Protein AF-A0A3P3U1I7-F1 (afdb_monomer_lite)

Foldseek 3Di:
DPPPPPPFFDKFQDFDQAFAWKAWPVRDIDTDHGGDTHHADPVHGMTGIHGPTGDPDPPPPPPPPPVPPDDDD

Organism: NCBI:txid2490856

pLDDT: mean 82.68, std 16.25, range [41.22, 96.31]

Radius of gyration: 19.66 Å; chains: 1; bounding box: 48×44×41 Å

Structure (mmCIF, N/CA/C/O backbone):
data_AF-A0A3P3U1I7-F1
#
_entry.id   AF-A0A3P3U1I7-F1
#
loop_
_atom_site.group_PDB
_atom_site.id
_atom_site.type_symbol
_atom_site.label_atom_id
_atom_site.label_alt_id
_atom_site.label_comp_id
_atom_site.label_asym_id
_atom_site.label_entity_id
_atom_site.label_seq_id
_atom_site.pdbx_PDB_ins_code
_atom_site.Cartn_x
_atom_site.Cartn_y
_atom_site.Cartn_z
_atom_site.occupancy
_atom_site.B_iso_or_equiv
_atom_site.auth_seq_id
_atom_site.auth_comp_id
_atom_site.auth_asym_id
_atom_site.auth_atom_id
_atom_site.pdbx_PDB_model_num
ATOM 1 N N . MET A 1 1 ? 13.572 -5.539 26.207 1.00 41.22 1 MET A N 1
ATOM 2 C CA . MET A 1 1 ? 13.716 -5.943 24.796 1.00 41.22 1 MET A CA 1
ATOM 3 C C . MET A 1 1 ? 12.403 -5.595 24.123 1.00 41.22 1 MET A C 1
ATOM 5 O O . MET A 1 1 ? 11.450 -6.345 24.267 1.00 41.22 1 MET A O 1
ATOM 9 N N . SER A 1 2 ? 12.289 -4.391 23.558 1.00 46.94 2 SER A N 1
ATOM 10 C CA . SER A 1 2 ? 11.073 -3.993 22.845 1.00 46.94 2 SER A CA 1
ATOM 11 C C . SER A 1 2 ? 11.129 -4.653 21.480 1.00 46.94 2 SER A C 1
ATOM 13 O O . SER A 1 2 ? 11.795 -4.146 20.579 1.00 46.94 2 SER A O 1
ATOM 15 N N . ASP A 1 3 ? 10.506 -5.821 21.382 1.00 52.00 3 ASP A N 1
ATOM 16 C CA . ASP A 1 3 ? 10.233 -6.503 20.126 1.00 52.00 3 ASP A CA 1
ATOM 17 C C . ASP A 1 3 ? 9.286 -5.589 19.337 1.00 52.00 3 ASP A C 1
ATOM 19 O O . ASP A 1 3 ? 8.065 -5.638 19.469 1.00 52.00 3 ASP A O 1
ATOM 23 N N . LYS A 1 4 ? 9.861 -4.612 18.622 1.00 51.69 4 LYS A N 1
ATOM 24 C CA . LYS A 1 4 ? 9.149 -3.879 17.582 1.00 51.69 4 LYS A CA 1
ATOM 25 C C . LYS A 1 4 ? 8.826 -4.936 16.544 1.00 51.69 4 LYS A C 1
ATOM 27 O O . LYS A 1 4 ? 9.679 -5.243 15.714 1.00 51.69 4 LYS A O 1
ATOM 32 N N . MET A 1 5 ? 7.637 -5.520 16.668 1.00 51.19 5 MET A N 1
ATOM 33 C CA . MET A 1 5 ? 7.011 -6.334 15.641 1.00 51.19 5 MET A CA 1
ATOM 34 C C . MET A 1 5 ? 7.247 -5.589 14.335 1.00 51.19 5 MET A C 1
ATOM 36 O O . MET A 1 5 ? 6.777 -4.465 14.164 1.00 51.19 5 MET A O 1
ATOM 40 N N . LYS A 1 6 ? 8.125 -6.135 13.496 1.00 58.09 6 LYS A N 1
ATOM 41 C CA . LYS A 1 6 ? 8.387 -5.580 12.180 1.00 58.09 6 LYS A CA 1
ATOM 42 C C . LYS A 1 6 ? 7.061 -5.750 11.454 1.00 58.09 6 LYS A C 1
ATOM 44 O O . LYS A 1 6 ? 6.705 -6.885 11.151 1.00 58.09 6 LYS A O 1
ATOM 49 N N . GLU A 1 7 ? 6.286 -4.672 11.345 1.00 71.50 7 GLU A N 1
ATOM 50 C CA . GLU A 1 7 ? 5.002 -4.694 10.648 1.00 71.50 7 GLU A CA 1
ATOM 51 C C . GLU A 1 7 ? 5.272 -5.285 9.264 1.00 71.50 7 GLU A C 1
ATOM 53 O O . GLU A 1 7 ? 6.103 -4.767 8.5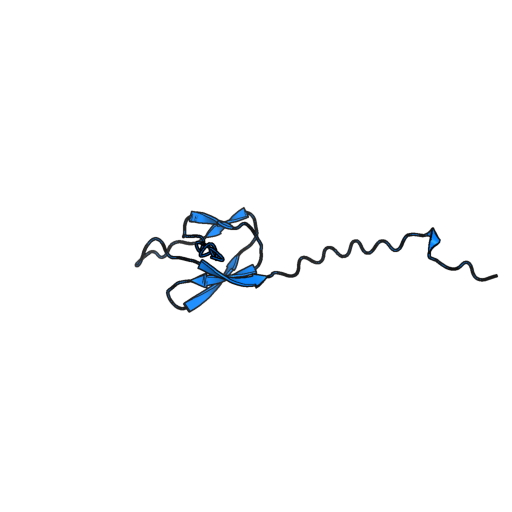13 1.00 71.50 7 GLU A O 1
ATOM 58 N N . MET A 1 8 ? 4.691 -6.458 9.005 1.00 86.31 8 MET A N 1
ATOM 59 C CA . MET A 1 8 ? 4.784 -7.089 7.697 1.00 86.31 8 MET A CA 1
ATOM 60 C C . MET A 1 8 ? 3.917 -6.263 6.762 1.00 86.31 8 MET A C 1
ATOM 62 O O . MET A 1 8 ? 2.749 -6.019 7.064 1.00 86.31 8 MET A O 1
ATOM 66 N N . LEU A 1 9 ? 4.520 -5.790 5.675 1.00 91.81 9 LEU A N 1
ATOM 67 C CA . LEU A 1 9 ? 3.779 -5.070 4.655 1.00 91.81 9 LEU A CA 1
ATOM 68 C C . LEU A 1 9 ? 2.807 -6.040 3.975 1.00 91.81 9 LEU A C 1
ATOM 70 O O . LEU A 1 9 ? 3.177 -7.198 3.756 1.00 91.81 9 LEU A O 1
ATOM 74 N N . PRO A 1 10 ? 1.588 -5.589 3.644 1.00 93.81 10 PRO A N 1
ATOM 75 C CA . PRO A 1 10 ? 0.680 -6.388 2.843 1.00 93.81 10 PRO A CA 1
ATOM 76 C C . PRO A 1 10 ? 1.270 -6.662 1.458 1.00 93.81 10 PRO A C 1
ATOM 78 O O . PRO A 1 10 ? 2.038 -5.856 0.923 1.00 93.81 10 PRO A O 1
ATOM 81 N N . VAL A 1 11 ? 0.887 -7.787 0.861 1.00 94.69 11 VAL A N 1
ATOM 82 C CA . VAL A 1 11 ? 1.341 -8.199 -0.475 1.00 94.69 11 VAL A CA 1
ATOM 83 C C . VAL A 1 11 ? 0.204 -8.217 -1.493 1.00 94.69 11 VAL A C 1
ATOM 85 O O . VAL A 1 11 ? -0.977 -8.259 -1.151 1.00 94.69 11 VAL A O 1
ATOM 88 N N . SER A 1 12 ? 0.549 -8.205 -2.783 1.00 94.31 12 SER A N 1
ATOM 89 C CA . SER A 1 12 ? -0.427 -8.356 -3.871 1.00 94.31 12 SER A CA 1
ATOM 90 C C . SER A 1 12 ? -1.399 -9.523 -3.633 1.00 94.31 12 SER A C 1
ATOM 92 O O . SER A 1 12 ? -0.976 -10.619 -3.263 1.00 94.31 12 SER A O 1
ATOM 94 N N . ARG A 1 13 ? -2.678 -9.313 -3.974 1.00 93.56 13 ARG A N 1
ATOM 95 C CA . ARG A 1 13 ? -3.831 -10.213 -3.757 1.00 93.56 13 ARG A CA 1
ATOM 96 C C . ARG A 1 13 ? -4.328 -10.331 -2.315 1.00 93.56 13 ARG A C 1
ATOM 98 O O . ARG A 1 13 ? -5.284 -11.063 -2.086 1.00 93.56 13 ARG A O 1
ATOM 105 N N . GLU A 1 14 ? -3.721 -9.641 -1.355 1.00 94.56 14 GLU A N 1
ATOM 106 C CA . GLU A 1 14 ? -4.341 -9.468 -0.040 1.00 94.56 14 GLU A CA 1
ATOM 107 C C . GLU A 1 14 ? -5.424 -8.387 -0.086 1.00 94.56 14 GLU A C 1
ATOM 109 O O . GLU A 1 14 ? -5.432 -7.527 -0.971 1.00 94.56 14 GLU A O 1
ATOM 114 N N . GLU A 1 15 ? -6.351 -8.445 0.868 1.00 96.19 15 GLU A N 1
ATOM 115 C CA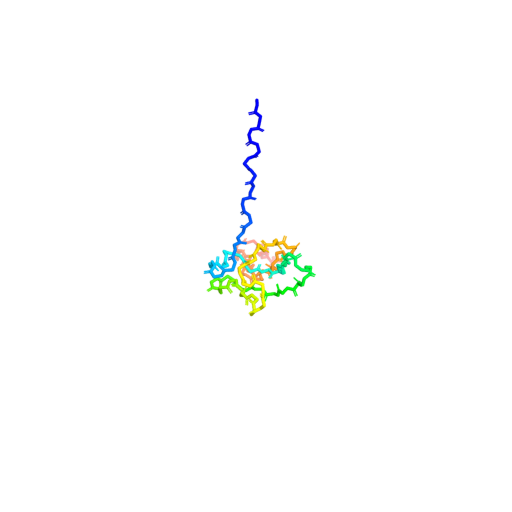 . GLU A 1 15 ? -7.416 -7.457 1.012 1.00 96.19 15 GLU A CA 1
ATOM 116 C C . GLU A 1 15 ? -6.874 -6.190 1.687 1.00 96.19 15 GLU A C 1
ATOM 118 O O . GLU A 1 15 ? -6.178 -6.234 2.702 1.00 96.19 15 GLU A O 1
ATOM 123 N N . VAL A 1 16 ? -7.225 -5.037 1.134 1.00 95.31 16 VAL A N 1
ATOM 124 C CA . VAL A 1 16 ? -6.860 -3.725 1.655 1.00 95.31 16 VAL A CA 1
ATOM 125 C C . VAL A 1 16 ? -7.661 -3.459 2.929 1.00 95.31 16 VAL A C 1
ATOM 127 O O . VAL A 1 16 ? -8.882 -3.296 2.898 1.00 95.31 16 VAL A O 1
ATOM 130 N N . GLU A 1 17 ? -6.977 -3.363 4.068 1.00 92.44 17 GLU A N 1
ATOM 131 C CA . GLU A 1 17 ? -7.634 -3.174 5.370 1.00 92.44 17 GLU A CA 1
ATOM 132 C C . GLU A 1 17 ? -8.142 -1.741 5.593 1.00 92.44 17 GLU A C 1
ATOM 134 O O . GLU A 1 17 ? -9.164 -1.521 6.258 1.00 92.44 17 GLU A O 1
ATOM 139 N N . VAL A 1 18 ? -7.433 -0.752 5.037 1.00 92.75 18 VAL A N 1
ATOM 140 C CA . VAL A 1 18 ? -7.735 0.678 5.180 1.00 92.75 18 VAL A CA 1
ATOM 141 C C . VAL A 1 18 ? -7.608 1.403 3.847 1.00 92.75 18 VAL A C 1
ATOM 143 O O . VAL A 1 18 ? -6.672 1.179 3.087 1.00 92.75 18 VAL A O 1
ATOM 146 N N . SER A 1 19 ? -8.542 2.309 3.564 1.00 94.81 19 SER A N 1
ATOM 147 C CA . SER A 1 19 ? -8.471 3.141 2.363 1.00 94.81 19 SER A CA 1
ATOM 148 C C . SER A 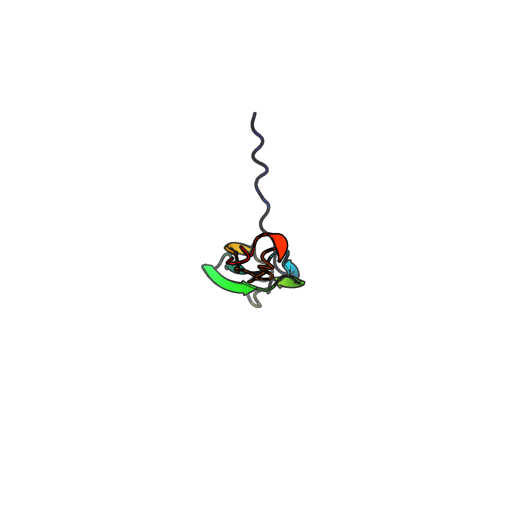1 19 ? -7.310 4.133 2.468 1.00 94.81 19 SER A C 1
ATOM 150 O O . SER A 1 19 ? -7.138 4.778 3.506 1.00 94.81 19 SER A O 1
ATOM 152 N N . GLY A 1 20 ? -6.549 4.316 1.395 1.00 95.06 20 GLY A N 1
ATOM 153 C CA . GLY A 1 20 ? -5.386 5.197 1.404 1.00 95.06 20 GLY A CA 1
ATOM 154 C C . GLY A 1 20 ? -4.566 5.148 0.125 1.00 95.06 20 GLY A C 1
ATOM 155 O O . GLY A 1 20 ? -4.908 4.447 -0.822 1.00 95.06 20 GLY A O 1
ATOM 156 N N . VAL A 1 21 ? -3.484 5.919 0.105 1.00 96.06 21 VAL A N 1
ATOM 157 C CA . VAL A 1 21 ? -2.456 5.856 -0.936 1.00 96.06 21 VAL A CA 1
ATOM 158 C C . VAL A 1 21 ? -1.392 4.871 -0.484 1.00 96.06 21 VAL A C 1
ATOM 160 O O . VAL A 1 21 ? -0.772 5.068 0.563 1.00 96.06 21 VAL A O 1
ATOM 163 N N . TYR A 1 22 ? -1.177 3.832 -1.279 1.00 95.81 22 TYR A N 1
ATOM 164 C CA . TYR A 1 22 ? -0.155 2.822 -1.058 1.00 95.81 22 TYR A CA 1
ATOM 165 C C . TYR A 1 22 ? 0.941 2.934 -2.105 1.00 95.81 22 TYR A C 1
ATOM 167 O O . TYR A 1 22 ? 0.687 3.352 -3.231 1.00 95.81 22 TYR A O 1
ATOM 175 N N . ARG A 1 23 ? 2.157 2.542 -1.734 1.00 96.31 23 ARG A N 1
ATOM 176 C CA . ARG A 1 23 ? 3.322 2.525 -2.612 1.00 96.31 23 ARG A CA 1
ATOM 177 C C . ARG A 1 23 ? 3.880 1.119 -2.741 1.00 96.31 23 ARG A C 1
ATOM 179 O O . ARG A 1 23 ? 4.109 0.477 -1.720 1.00 96.31 23 ARG A O 1
ATOM 186 N N . ASP A 1 24 ? 4.139 0.685 -3.965 1.00 94.56 24 ASP A N 1
ATOM 187 C CA . ASP A 1 24 ? 4.766 -0.609 -4.230 1.00 94.56 24 ASP A CA 1
ATOM 188 C C . ASP A 1 24 ? 6.306 -0.555 -4.170 1.00 94.56 24 ASP A C 1
ATOM 190 O O . ASP A 1 24 ? 6.927 0.506 -4.025 1.00 94.56 24 ASP A O 1
ATOM 194 N N . GLU A 1 25 ? 6.942 -1.716 -4.324 1.00 93.00 25 GLU A N 1
ATOM 195 C CA . GLU A 1 25 ? 8.405 -1.861 -4.363 1.00 93.00 25 GLU A CA 1
ATOM 196 C C . GLU A 1 25 ? 9.080 -1.102 -5.518 1.00 93.00 25 GLU A C 1
ATOM 198 O O . GLU A 1 25 ? 10.260 -0.754 -5.432 1.00 93.00 25 GLU A O 1
ATOM 203 N N . LEU A 1 26 ? 8.344 -0.819 -6.596 1.00 92.50 26 LEU A N 1
ATOM 204 C CA . LEU A 1 26 ? 8.828 -0.044 -7.741 1.00 92.50 26 LEU A CA 1
ATOM 205 C C . LEU A 1 26 ? 8.686 1.470 -7.520 1.00 92.50 26 LEU A C 1
ATOM 207 O O . LEU A 1 26 ? 9.122 2.262 -8.359 1.00 92.50 26 LEU A O 1
ATOM 211 N N . GLY A 1 27 ? 8.106 1.884 -6.392 1.00 93.44 27 GLY A N 1
ATOM 212 C CA . GLY A 1 27 ? 7.870 3.278 -6.041 1.00 93.44 27 GLY A CA 1
ATOM 213 C C . GLY A 1 27 ? 6.640 3.887 -6.713 1.00 93.44 27 GLY A C 1
ATOM 214 O O . GLY A 1 27 ? 6.512 5.111 -6.717 1.00 93.44 27 GLY A O 1
ATOM 215 N N . ARG A 1 28 ? 5.749 3.072 -7.288 1.00 93.00 28 ARG A N 1
ATOM 216 C CA . ARG A 1 28 ? 4.468 3.526 -7.842 1.00 93.00 28 ARG A CA 1
ATOM 217 C C . ARG A 1 28 ? 3.475 3.716 -6.709 1.00 93.00 28 ARG A C 1
ATOM 219 O O . ARG A 1 28 ? 3.369 2.860 -5.837 1.00 93.00 28 ARG A O 1
ATOM 226 N N . GLU A 1 29 ? 2.753 4.829 -6.738 1.00 95.56 29 GLU A N 1
ATOM 227 C CA . GLU A 1 29 ? 1.738 5.159 -5.740 1.00 95.56 29 GLU A CA 1
ATOM 228 C C . GLU A 1 29 ? 0.339 4.993 -6.331 1.00 95.56 29 GLU A C 1
ATOM 230 O O . GLU A 1 29 ? 0.048 5.510 -7.412 1.00 95.56 29 GLU A O 1
ATOM 235 N N . GLU A 1 30 ? -0.528 4.284 -5.616 1.00 94.81 30 GLU A N 1
ATOM 236 C CA . GLU A 1 30 ? -1.892 3.997 -6.040 1.00 94.81 30 GLU A CA 1
ATOM 237 C C . GLU A 1 30 ? -2.871 4.166 -4.876 1.00 94.81 30 GLU A C 1
ATOM 239 O O . GLU A 1 30 ? -2.590 3.809 -3.731 1.00 94.81 30 GLU A O 1
ATOM 244 N N . TYR A 1 31 ? -4.031 4.757 -5.166 1.00 95.69 31 TYR A N 1
ATOM 245 C CA . TYR A 1 31 ? -5.099 4.895 -4.185 1.00 95.69 31 TYR A CA 1
ATOM 246 C C . TYR A 1 31 ? -5.940 3.622 -4.165 1.00 95.69 31 TYR A C 1
ATOM 248 O O . TYR A 1 31 ? -6.602 3.314 -5.154 1.00 95.69 31 TYR A O 1
ATOM 256 N N . LEU A 1 32 ? -5.955 2.940 -3.024 1.00 95.38 32 LEU A N 1
ATOM 257 C CA . LEU A 1 32 ? -6.716 1.717 -2.806 1.00 95.38 32 LEU A CA 1
ATOM 258 C C . LEU A 1 32 ? -7.774 1.942 -1.732 1.00 95.38 32 LEU A C 1
ATOM 260 O O . LEU A 1 32 ? -7.560 2.659 -0.747 1.00 95.38 32 LEU A O 1
ATOM 264 N N . ARG A 1 33 ? -8.942 1.334 -1.920 1.00 95.00 33 ARG A N 1
ATOM 265 C CA . ARG A 1 33 ? -10.053 1.390 -0.970 1.00 95.00 33 ARG A CA 1
ATOM 266 C C . ARG A 1 33 ? -10.071 0.147 -0.105 1.00 95.00 33 ARG A C 1
ATOM 268 O O . ARG A 1 33 ? -9.733 -0.943 -0.547 1.00 95.00 33 ARG A O 1
ATOM 275 N N . LYS A 1 34 ? -10.559 0.308 1.121 1.00 94.25 34 LYS A N 1
ATOM 276 C CA . LYS A 1 34 ? -10.839 -0.813 2.010 1.00 94.25 34 LYS A CA 1
ATOM 277 C C . LYS A 1 34 ? -11.718 -1.857 1.310 1.00 94.25 34 LYS A C 1
ATOM 279 O O . LYS A 1 34 ? -12.785 -1.510 0.801 1.00 94.25 34 LYS A O 1
ATOM 284 N N . GLY A 1 35 ? -11.287 -3.114 1.349 1.00 94.62 35 GLY A N 1
ATOM 285 C CA . GLY A 1 35 ? -11.960 -4.251 0.722 1.00 94.62 35 GLY A CA 1
ATOM 286 C C . GLY A 1 35 ? -11.586 -4.499 -0.743 1.00 94.62 35 GLY A C 1
ATOM 287 O O . GLY A 1 35 ? -12.080 -5.458 -1.329 1.00 94.62 35 GLY A O 1
ATOM 288 N N . GLU A 1 36 ? -10.749 -3.655 -1.354 1.00 95.38 36 GLU A N 1
ATOM 289 C CA . GLU A 1 36 ? -10.119 -3.971 -2.643 1.00 95.38 36 GLU A CA 1
ATOM 290 C C . GLU A 1 36 ? -8.948 -4.943 -2.443 1.00 95.38 36 GLU A C 1
ATOM 292 O O . GLU A 1 36 ? -8.485 -5.140 -1.323 1.00 95.38 36 GLU A O 1
ATOM 297 N N . GLU A 1 37 ? -8.460 -5.559 -3.519 1.00 96.06 37 GLU A N 1
ATOM 298 C CA . GLU A 1 37 ? -7.255 -6.393 -3.480 1.00 96.06 37 GLU A CA 1
AT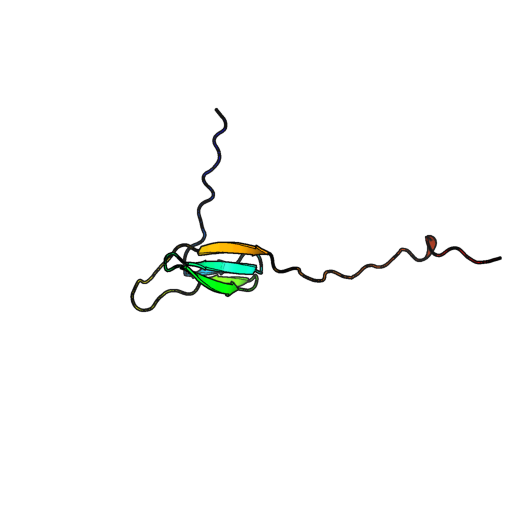OM 299 C C . GLU A 1 37 ? -6.040 -5.597 -3.961 1.00 96.06 37 GLU A C 1
ATOM 301 O O . GLU A 1 37 ? -6.125 -4.854 -4.943 1.00 96.06 37 GLU A O 1
ATOM 306 N N . PHE A 1 38 ? -4.887 -5.793 -3.320 1.00 95.31 38 PHE A N 1
ATOM 307 C CA . PHE A 1 38 ? -3.635 -5.195 -3.782 1.00 95.31 38 PHE A CA 1
ATOM 308 C C . PHE A 1 38 ? -3.275 -5.700 -5.190 1.00 95.31 38 PHE A C 1
ATOM 310 O O . PHE A 1 38 ? -3.162 -6.919 -5.391 1.00 95.31 38 PHE A O 1
ATOM 317 N N . PRO A 1 39 ? -3.045 -4.812 -6.176 1.00 93.94 39 PRO A N 1
ATOM 318 C CA . PRO A 1 39 ? -2.760 -5.254 -7.528 1.00 93.94 39 PRO A CA 1
ATOM 319 C C . PRO A 1 39 ? -1.413 -5.982 -7.612 1.00 93.94 39 PRO A C 1
ATOM 321 O O . PRO A 1 39 ? -0.481 -5.768 -6.831 1.00 93.94 39 PRO A O 1
ATOM 324 N N . SER A 1 40 ? -1.323 -6.897 -8.573 1.00 93.50 40 SER A N 1
ATOM 325 C CA . SER A 1 40 ? -0.112 -7.660 -8.878 1.00 93.50 40 SER A CA 1
ATOM 326 C C . SER A 1 40 ? 0.464 -7.162 -10.197 1.00 93.50 40 SER A C 1
ATOM 328 O O . SER A 1 40 ? -0.287 -6.903 -11.140 1.00 93.50 40 SER A O 1
ATOM 330 N N . ASP A 1 41 ? 1.787 -7.039 -10.282 1.00 92.06 41 ASP A N 1
ATOM 331 C CA . ASP A 1 41 ? 2.435 -6.602 -11.513 1.00 92.06 41 ASP A CA 1
ATOM 332 C C . ASP A 1 41 ? 2.511 -7.756 -12.528 1.00 92.06 41 ASP A C 1
ATOM 334 O O . ASP A 1 41 ? 2.926 -8.859 -12.166 1.00 92.06 41 ASP A O 1
ATOM 338 N N . PRO A 1 42 ? 2.164 -7.546 -13.809 1.00 88.62 42 PRO A N 1
ATOM 339 C CA . PRO A 1 42 ? 2.259 -8.596 -14.824 1.00 88.62 42 PRO A CA 1
ATOM 340 C C . PRO A 1 42 ? 3.686 -9.099 -15.090 1.00 88.62 42 PRO A C 1
ATOM 342 O O . PRO A 1 42 ? 3.852 -10.223 -15.561 1.00 88.62 42 PRO A O 1
ATOM 345 N N . VAL A 1 43 ? 4.703 -8.270 -14.840 1.00 91.31 43 VAL A N 1
ATOM 346 C CA . VAL A 1 43 ? 6.119 -8.577 -15.084 1.00 91.31 43 VAL A CA 1
ATOM 347 C C . VAL A 1 43 ? 6.778 -9.129 -13.822 1.00 91.31 43 VAL A C 1
ATOM 349 O O . VAL A 1 43 ? 7.487 -10.131 -13.899 1.00 91.31 43 VAL A O 1
ATOM 352 N N . TYR A 1 44 ? 6.538 -8.497 -12.670 1.00 88.69 44 TYR A N 1
ATOM 353 C CA . TYR A 1 44 ? 7.212 -8.832 -11.406 1.00 88.69 44 TYR A CA 1
ATOM 354 C C . TYR A 1 44 ? 6.394 -9.737 -10.474 1.00 88.69 44 TYR A C 1
ATOM 356 O O . TYR A 1 44 ? 6.949 -10.349 -9.565 1.00 88.69 44 TYR A O 1
ATOM 364 N N . GLY A 1 45 ? 5.094 -9.892 -10.720 1.00 91.19 45 GLY A N 1
ATOM 365 C CA . GLY A 1 45 ? 4.215 -10.728 -9.913 1.00 91.19 45 GLY A CA 1
ATOM 366 C C . GLY A 1 45 ? 3.782 -10.045 -8.616 1.00 91.19 45 GLY A C 1
ATOM 367 O O . GLY A 1 45 ? 3.172 -8.973 -8.636 1.00 91.19 45 GLY A O 1
ATOM 368 N N . THR A 1 46 ? 3.991 -10.724 -7.490 1.00 93.25 46 THR A N 1
ATOM 369 C CA . THR A 1 46 ? 3.591 -10.254 -6.157 1.00 93.25 46 THR A CA 1
ATOM 370 C C . THR A 1 46 ? 4.592 -9.245 -5.615 1.00 93.25 46 THR A C 1
ATOM 372 O O . THR A 1 46 ? 5.789 -9.511 -5.664 1.00 93.25 46 THR A O 1
ATOM 375 N N . MET A 1 47 ? 4.099 -8.139 -5.066 1.00 94.31 47 MET A N 1
ATOM 376 C CA . MET A 1 47 ? 4.916 -7.074 -4.475 1.00 94.31 47 MET A CA 1
ATOM 377 C C . MET A 1 47 ? 4.373 -6.689 -3.100 1.00 94.31 47 MET A C 1
ATOM 379 O O . MET A 1 47 ? 3.179 -6.869 -2.844 1.00 94.31 47 MET A O 1
ATOM 383 N N . GLU A 1 48 ? 5.238 -6.142 -2.250 1.00 94.25 48 GLU A N 1
ATOM 384 C CA . GLU A 1 48 ? 4.860 -5.511 -0.984 1.00 94.25 48 GLU A CA 1
ATOM 385 C C . GLU A 1 48 ? 4.310 -4.088 -1.192 1.00 94.25 48 GLU A C 1
ATOM 387 O O . GLU A 1 48 ? 4.765 -3.345 -2.068 1.00 94.25 48 GLU A O 1
ATOM 392 N N . TRP A 1 49 ? 3.344 -3.698 -0.357 1.00 95.25 49 TRP A N 1
ATOM 393 C CA . TRP A 1 49 ? 2.672 -2.401 -0.406 1.00 95.25 49 TRP A CA 1
ATOM 394 C C . TRP A 1 49 ? 2.809 -1.640 0.917 1.00 95.25 49 TRP A C 1
ATOM 396 O O . TRP A 1 49 ? 2.421 -2.114 1.979 1.00 95.25 49 TRP A O 1
ATOM 406 N N . GLU A 1 50 ? 3.323 -0.413 0.860 1.00 94.62 50 GLU A N 1
ATOM 407 C CA . GLU A 1 50 ? 3.488 0.479 2.013 1.00 94.62 50 GLU A CA 1
ATOM 408 C C . GLU A 1 50 ? 2.412 1.572 2.002 1.00 94.62 50 GLU A C 1
ATOM 410 O O . GLU A 1 50 ? 2.333 2.355 1.055 1.00 94.62 50 GLU A O 1
ATOM 415 N N . LEU A 1 51 ? 1.615 1.693 3.068 1.00 94.50 51 LEU A N 1
ATOM 416 C CA . LEU A 1 51 ? 0.678 2.811 3.222 1.00 94.50 51 LEU A CA 1
ATOM 417 C C . LEU A 1 51 ? 1.450 4.132 3.387 1.00 94.50 51 LEU A C 1
ATOM 419 O O . LEU A 1 51 ? 2.167 4.323 4.369 1.00 94.50 51 LEU A O 1
ATOM 423 N N . LYS A 1 52 ? 1.280 5.067 2.448 1.00 95.31 52 LYS A N 1
ATOM 424 C CA . LYS A 1 52 ? 1.882 6.410 2.502 1.00 95.31 52 LYS A CA 1
ATOM 425 C C . LYS A 1 52 ? 0.949 7.426 3.134 1.00 95.31 52 LYS A C 1
ATOM 427 O O . LYS A 1 52 ? 1.385 8.223 3.961 1.00 95.31 52 LYS A O 1
ATOM 432 N N . GLU A 1 53 ? -0.328 7.383 2.768 1.00 92.69 53 GLU A N 1
ATOM 433 C CA . GLU A 1 53 ? -1.324 8.336 3.251 1.00 92.69 53 GLU A CA 1
ATOM 434 C C . GLU A 1 53 ? -2.650 7.643 3.553 1.00 92.69 53 GLU A C 1
ATOM 436 O O . GLU A 1 53 ? -3.194 6.923 2.719 1.00 92.69 53 GLU A O 1
ATOM 441 N N . LEU A 1 54 ? -3.207 7.895 4.737 1.00 91.69 54 LEU A N 1
ATOM 442 C CA . LEU A 1 54 ? -4.536 7.409 5.097 1.00 91.69 54 LEU A CA 1
ATOM 443 C C . LEU A 1 54 ? -5.606 8.240 4.379 1.00 91.69 54 LEU A C 1
ATOM 445 O O . LEU A 1 54 ? -5.595 9.473 4.453 1.00 91.69 54 LEU A O 1
ATOM 449 N N . ALA A 1 55 ? -6.581 7.588 3.745 1.00 88.44 55 ALA A N 1
ATOM 450 C CA . ALA A 1 55 ? -7.735 8.296 3.217 1.00 88.44 55 ALA A CA 1
ATOM 451 C C . ALA A 1 55 ? -8.547 8.875 4.382 1.00 88.44 55 ALA A C 1
ATOM 453 O O . ALA A 1 55 ? -9.009 8.150 5.264 1.00 88.44 55 ALA A O 1
ATOM 454 N N . GLN A 1 56 ? -8.765 10.188 4.379 1.00 78.81 56 GLN A N 1
ATOM 455 C CA . GLN A 1 56 ? -9.693 10.802 5.320 1.00 78.81 56 GLN A CA 1
ATOM 456 C C . GLN A 1 56 ? -11.125 10.431 4.926 1.00 78.81 56 GLN A C 1
ATOM 458 O O . GLN A 1 56 ? -11.758 11.099 4.105 1.00 78.81 56 GLN A O 1
ATOM 463 N N . GLU A 1 57 ? -11.661 9.369 5.522 1.00 62.94 57 GLU A N 1
ATOM 464 C CA . GLU A 1 57 ? -13.098 9.137 5.488 1.00 62.94 57 GLU A CA 1
ATOM 465 C C . GLU A 1 57 ? -13.780 10.292 6.224 1.00 62.94 57 GLU A C 1
ATOM 467 O O . GLU A 1 57 ? -13.647 10.454 7.440 1.00 62.94 57 GLU A O 1
ATOM 472 N N . LYS A 1 58 ? -14.528 11.119 5.485 1.00 58.06 58 LYS A N 1
ATOM 473 C CA . LYS A 1 58 ? -15.437 12.109 6.069 1.00 58.06 58 LYS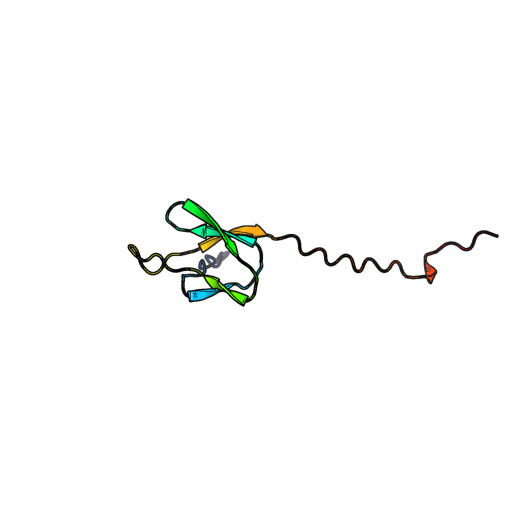 A CA 1
ATOM 474 C C . LYS A 1 58 ? -16.577 11.380 6.781 1.00 58.06 58 LYS A C 1
ATOM 476 O O . LYS A 1 58 ? -17.713 11.379 6.319 1.00 58.06 58 LYS A O 1
ATOM 481 N N . ASN A 1 59 ? -16.310 10.832 7.961 1.00 54.06 59 ASN A N 1
ATOM 482 C CA . ASN A 1 59 ? -17.337 10.483 8.936 1.00 54.06 59 ASN A CA 1
ATOM 483 C C . ASN A 1 59 ? -17.855 11.764 9.607 1.00 54.06 59 ASN A C 1
ATOM 485 O O . ASN A 1 59 ? -17.904 11.896 10.825 1.00 54.06 59 ASN A O 1
ATOM 489 N N . SER A 1 60 ? -18.258 12.750 8.805 1.00 53.41 60 SER A N 1
ATOM 490 C CA . SER A 1 60 ? -18.928 13.953 9.283 1.00 53.41 60 SER A CA 1
ATOM 491 C C . SER A 1 60 ? -20.409 13.653 9.510 1.00 53.41 60 SER A C 1
ATOM 493 O O . SER A 1 60 ? -21.277 14.324 8.968 1.00 53.41 60 SER A O 1
ATOM 495 N N . LYS A 1 61 ? -20.721 12.668 10.359 1.00 55.09 61 LYS A N 1
ATOM 496 C CA . LYS A 1 61 ? -21.947 12.738 11.163 1.00 55.09 61 LYS A CA 1
ATOM 497 C C . LYS A 1 61 ? -21.600 13.482 12.446 1.00 55.09 61 LYS A C 1
ATOM 499 O O . LYS A 1 61 ? -21.723 12.950 13.542 1.00 55.09 61 LYS A O 1
ATOM 504 N N . GLY A 1 62 ? -21.114 14.715 12.294 1.00 58.12 62 GLY A N 1
ATOM 505 C CA . GLY A 1 62 ? -21.025 15.670 13.390 1.00 58.12 62 GLY A CA 1
ATOM 506 C C . GLY A 1 62 ? -22.442 16.071 13.776 1.00 58.12 62 GLY A C 1
ATOM 507 O O . GLY A 1 62 ? -22.902 17.145 13.409 1.00 58.12 62 GLY A O 1
ATOM 508 N N .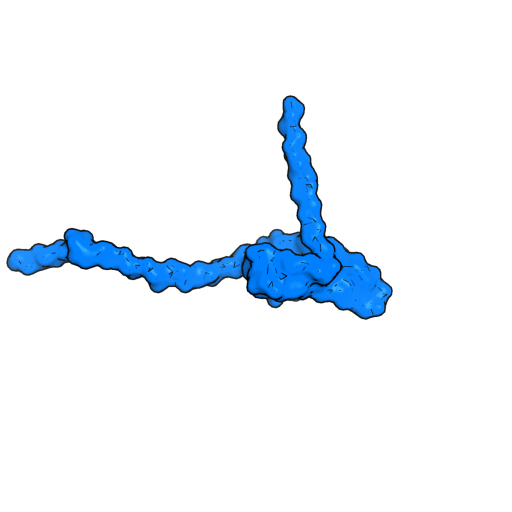 HIS A 1 63 ? -23.171 15.167 14.426 1.00 61.59 63 HIS A N 1
ATOM 509 C CA . HIS A 1 63 ? -24.407 15.518 15.094 1.00 61.59 63 HIS A CA 1
ATOM 510 C C . HIS A 1 63 ? -24.001 16.116 16.436 1.00 61.59 63 HIS A C 1
ATOM 512 O O . HIS A 1 63 ? -23.683 15.400 17.385 1.00 61.59 63 HIS A O 1
ATOM 518 N N . THR A 1 64 ? -23.919 17.442 16.477 1.00 64.25 64 THR A N 1
ATOM 519 C CA . THR A 1 64 ? -23.913 18.170 17.741 1.00 64.25 64 THR A CA 1
ATOM 520 C C . THR A 1 64 ? -25.229 17.841 18.433 1.00 64.25 64 THR A C 1
ATOM 522 O O . THR A 1 64 ? -26.284 18.113 17.869 1.00 64.25 64 THR A O 1
ATOM 525 N N . ASP A 1 65 ? -25.165 17.209 19.604 1.00 65.75 65 ASP A N 1
ATOM 526 C CA . ASP A 1 65 ? -26.340 16.882 20.417 1.00 65.75 65 ASP A CA 1
ATOM 527 C C . ASP A 1 65 ? -27.220 18.136 20.579 1.00 65.75 65 ASP A C 1
ATOM 529 O O . ASP A 1 65 ? -26.725 19.183 21.005 1.00 65.75 65 ASP A O 1
ATOM 533 N N . ASP A 1 66 ? -28.510 18.048 20.232 1.00 66.69 66 ASP A N 1
ATOM 534 C CA . ASP A 1 66 ? -29.443 19.187 20.248 1.00 66.69 66 ASP A CA 1
ATOM 535 C C . ASP A 1 66 ? -29.543 19.860 21.634 1.00 66.69 66 ASP A C 1
ATOM 537 O O . ASP A 1 66 ? -29.945 21.020 21.743 1.00 66.69 66 ASP A O 1
ATOM 541 N N . ARG A 1 67 ? -29.141 19.171 22.716 1.00 71.06 67 ARG A N 1
ATOM 542 C CA . ARG A 1 67 ? -29.072 19.737 24.077 1.00 71.06 67 ARG A CA 1
ATOM 543 C C . ARG A 1 67 ? -27.936 20.741 24.271 1.00 71.06 67 ARG A C 1
ATOM 545 O O . ARG A 1 67 ? -27.974 21.508 25.229 1.00 71.06 67 ARG A O 1
ATOM 552 N N . LEU A 1 68 ? -26.930 20.728 23.398 1.00 67.38 68 LEU A N 1
ATOM 553 C CA . LEU A 1 68 ? -25.807 21.669 23.399 1.00 67.38 68 LEU A CA 1
ATOM 554 C C . LEU A 1 68 ? -26.108 22.939 22.594 1.00 67.38 68 LEU A C 1
ATOM 556 O O . LEU A 1 68 ? -25.260 23.828 22.535 1.00 67.38 68 LEU A O 1
ATOM 560 N N . ILE A 1 69 ? -27.294 23.046 21.984 1.00 70.00 69 ILE A N 1
ATOM 561 C CA . ILE A 1 69 ? -27.748 24.269 21.322 1.00 70.00 69 ILE A CA 1
ATOM 562 C C . ILE A 1 69 ? -28.288 25.210 22.410 1.00 70.00 69 ILE A C 1
ATOM 564 O O . ILE A 1 69 ? -29.352 24.937 22.976 1.00 70.00 69 ILE A O 1
ATOM 568 N N . PRO A 1 70 ? -27.591 26.316 22.739 1.00 75.56 70 PRO A N 1
ATOM 569 C CA . PRO A 1 70 ? -28.099 27.265 23.717 1.00 75.56 70 PRO A CA 1
ATOM 570 C C . PRO A 1 70 ? -29.421 27.849 23.211 1.00 75.56 70 PRO A C 1
ATOM 572 O O . PRO A 1 70 ? -29.479 28.463 22.142 1.00 75.56 70 PRO A O 1
ATOM 575 N N . LYS A 1 71 ? -30.496 27.663 23.983 1.00 73.00 71 LYS A N 1
ATOM 576 C CA . LYS A 1 71 ? -31.750 28.382 23.757 1.00 73.00 71 LYS A CA 1
ATOM 577 C C . LYS A 1 71 ? -31.490 29.839 24.127 1.00 73.00 71 LYS A C 1
ATOM 579 O O . LYS A 1 71 ? -31.135 30.121 25.265 1.00 73.00 71 LYS A O 1
ATOM 584 N N . LYS A 1 72 ? -31.586 30.741 23.149 1.00 68.44 72 LYS A N 1
ATOM 585 C CA . LYS A 1 72 ? -31.618 32.178 23.430 1.00 68.44 72 LYS A CA 1
ATOM 586 C C . LYS A 1 72 ? -32.930 32.477 24.160 1.00 68.44 72 LYS A C 1
ATOM 588 O O . LYS A 1 72 ? -33.985 32.187 23.595 1.00 68.44 72 LYS A O 1
ATOM 593 N N . ASP A 1 73 ? -32.830 32.992 25.382 1.00 63.09 73 ASP A N 1
ATOM 594 C CA . ASP A 1 73 ? -33.907 33.728 26.059 1.00 63.09 73 ASP A CA 1
ATOM 595 C C . ASP A 1 73 ? -34.155 35.083 25.375 1.00 63.09 73 ASP A C 1
ATOM 597 O O . ASP A 1 73 ? -33.173 35.684 24.866 1.00 63.09 73 ASP A O 1
#

Secondary structure (DSSP, 8-state):
-------PPPBTTSB-SS-EEEEETT--EEEE-TTPBPP-BTTTBS-BEEEEEE-----------GGGSPPP-

Sequence (73 aa):
MSDKMKEMLPVSREEVEVSGVYRDELGREEYLRKGEEFPSDPVYGTMEWELKELAQEKNSKGHTDDRLIPKKD